Protein AF-A0A9W8JUG1-F1 (afdb_monomer)

Radius of gyration: 25.58 Å; Cα contacts (8 Å, |Δi|>4): 217; chains: 1; bounding box: 73×66×58 Å

pLDDT: mean 72.09, std 17.11, range [37.09, 92.19]

Structure (mmCIF, N/CA/C/O backbone):
data_AF-A0A9W8JUG1-F1
#
_entry.id   AF-A0A9W8JUG1-F1
#
loop_
_atom_site.group_PDB
_atom_site.id
_atom_site.type_symbol
_atom_site.label_atom_id
_atom_site.label_alt_id
_atom_site.label_comp_id
_atom_site.label_asym_id
_atom_site.label_entity_id
_atom_site.label_seq_id
_atom_site.pdbx_PDB_ins_code
_atom_site.Cartn_x
_atom_site.Cartn_y
_atom_site.Cartn_z
_atom_site.occupancy
_atom_site.B_iso_or_equiv
_atom_site.auth_seq_id
_atom_site.auth_comp_id
_atom_site.auth_asym_id
_atom_site.auth_atom_id
_atom_site.pdbx_PDB_model_num
ATOM 1 N N . MET A 1 1 ? 58.588 -46.895 -43.317 1.00 46.72 1 MET A N 1
ATOM 2 C CA . MET A 1 1 ? 58.367 -46.426 -41.933 1.00 46.72 1 MET A CA 1
ATOM 3 C C . MET A 1 1 ? 57.934 -44.974 -42.020 1.00 46.72 1 MET A C 1
ATOM 5 O O . MET A 1 1 ? 58.761 -44.129 -42.325 1.00 46.72 1 MET A O 1
ATOM 9 N N . ALA A 1 2 ? 56.634 -44.716 -41.898 1.00 40.34 2 ALA A N 1
ATOM 10 C CA . ALA A 1 2 ? 56.039 -43.387 -42.017 1.00 40.34 2 ALA A CA 1
ATOM 11 C C . ALA A 1 2 ? 55.328 -43.077 -40.697 1.00 40.34 2 ALA A C 1
ATOM 13 O O . ALA A 1 2 ? 54.542 -43.895 -40.219 1.00 40.34 2 ALA A O 1
ATOM 14 N N . SER A 1 3 ? 55.687 -41.949 -40.085 1.00 43.41 3 SER A N 1
ATOM 15 C CA . SER A 1 3 ? 55.159 -41.506 -38.796 1.00 43.41 3 SER A CA 1
ATOM 16 C C . SER A 1 3 ? 53.856 -40.733 -38.989 1.00 43.41 3 SER A C 1
ATOM 18 O O . SER A 1 3 ? 53.683 -40.016 -39.973 1.00 43.41 3 SER A O 1
ATOM 20 N N . GLN A 1 4 ? 52.945 -40.943 -38.047 1.00 43.91 4 GLN A N 1
ATOM 21 C CA . GLN A 1 4 ? 51.539 -40.559 -38.045 1.00 43.91 4 GLN A CA 1
ATOM 22 C C . GLN A 1 4 ? 51.350 -39.041 -37.882 1.00 43.91 4 GLN A C 1
ATOM 24 O O . GLN A 1 4 ? 51.837 -38.450 -36.922 1.00 43.91 4 GLN A O 1
ATOM 29 N N . THR A 1 5 ? 50.584 -38.418 -38.776 1.00 52.12 5 THR A N 1
ATOM 30 C CA . THR A 1 5 ? 49.893 -37.146 -38.520 1.00 52.12 5 THR A CA 1
ATOM 31 C C . THR A 1 5 ? 48.538 -37.446 -37.870 1.00 52.12 5 THR A C 1
ATOM 33 O O . THR A 1 5 ? 47.790 -38.266 -38.407 1.00 52.12 5 THR A O 1
ATOM 36 N N . PRO A 1 6 ? 48.156 -36.813 -36.747 1.00 49.53 6 PRO A N 1
ATOM 37 C CA . PRO A 1 6 ? 46.780 -36.892 -36.286 1.00 49.53 6 PRO A CA 1
ATOM 38 C C . PRO A 1 6 ? 45.906 -36.000 -37.174 1.00 49.53 6 PRO A C 1
ATOM 40 O O . PRO A 1 6 ? 46.023 -34.775 -37.168 1.00 49.53 6 PRO A O 1
ATOM 43 N N . ALA A 1 7 ? 45.029 -36.633 -37.951 1.00 49.81 7 ALA A N 1
ATOM 44 C CA . ALA A 1 7 ? 43.904 -35.977 -38.596 1.00 49.81 7 ALA A CA 1
ATOM 45 C C . ALA A 1 7 ? 42.883 -35.601 -37.511 1.00 49.81 7 ALA A C 1
ATOM 47 O O . ALA A 1 7 ? 42.132 -36.446 -37.029 1.00 49.81 7 ALA A O 1
ATOM 48 N N . TRP A 1 8 ? 42.881 -34.339 -37.088 1.00 47.84 8 TRP A N 1
ATOM 49 C CA . TRP A 1 8 ? 41.708 -33.765 -36.440 1.00 47.84 8 TRP A CA 1
ATOM 50 C C . TRP A 1 8 ? 40.686 -33.447 -37.525 1.00 47.84 8 TRP A C 1
ATOM 52 O O . TRP A 1 8 ? 40.867 -32.528 -38.317 1.00 47.84 8 TRP A O 1
ATOM 62 N N . ASP A 1 9 ? 39.639 -34.261 -37.566 1.00 50.78 9 ASP A N 1
ATOM 63 C CA . ASP A 1 9 ? 38.394 -34.016 -38.283 1.00 50.78 9 ASP A CA 1
ATOM 64 C C . ASP A 1 9 ? 37.521 -33.073 -37.436 1.00 50.78 9 ASP A C 1
ATOM 66 O O . ASP A 1 9 ? 37.143 -33.451 -36.323 1.00 50.78 9 ASP A O 1
ATOM 70 N N . PRO A 1 10 ? 37.185 -31.853 -37.895 1.00 41.38 10 PRO A N 1
ATOM 71 C CA . PRO A 1 10 ? 36.171 -31.042 -37.257 1.00 41.38 10 PRO A CA 1
ATOM 72 C C . PRO A 1 10 ? 34.874 -31.081 -38.069 1.00 41.38 10 PRO A C 1
ATOM 74 O O . PRO A 1 10 ? 34.285 -30.044 -38.359 1.00 41.38 10 PRO A O 1
ATOM 77 N N . SER A 1 11 ? 34.370 -32.259 -38.422 1.00 46.16 11 SER A N 1
ATOM 78 C CA . SER A 1 11 ? 32.956 -32.385 -38.759 1.00 46.16 11 SER A CA 1
ATOM 79 C C . SER A 1 11 ? 32.144 -32.502 -37.478 1.00 46.16 11 SER A C 1
ATOM 81 O O . SER A 1 11 ? 31.808 -33.589 -37.014 1.00 46.16 11 SER A O 1
ATOM 83 N N . SER A 1 12 ? 31.764 -31.358 -36.915 1.00 42.00 12 SER A N 1
ATOM 84 C CA . SER A 1 12 ? 30.613 -31.310 -36.018 1.00 42.00 12 SER A CA 1
ATOM 85 C C . SER A 1 12 ? 29.600 -30.293 -36.528 1.00 42.00 12 SER A C 1
ATOM 87 O O . SER A 1 12 ? 29.746 -29.087 -36.375 1.00 42.00 12 SER A O 1
ATOM 89 N N . ARG A 1 13 ? 28.575 -30.841 -37.197 1.00 48.66 13 ARG A N 1
ATOM 90 C CA . ARG A 1 13 ? 27.160 -30.531 -36.960 1.00 48.66 13 ARG A CA 1
ATOM 91 C C . ARG A 1 13 ? 26.928 -29.134 -36.392 1.00 48.66 13 ARG A C 1
ATOM 93 O O . ARG A 1 13 ? 27.078 -28.935 -35.196 1.00 48.66 13 ARG A O 1
ATOM 100 N N . THR A 1 14 ? 26.441 -28.221 -37.220 1.00 52.62 14 THR A N 1
ATOM 101 C CA . THR A 1 14 ? 25.707 -27.046 -36.749 1.00 52.62 14 THR A CA 1
ATOM 102 C C . THR A 1 14 ? 24.451 -27.509 -36.001 1.00 52.62 14 THR A C 1
ATOM 104 O O . THR A 1 14 ? 23.619 -28.190 -36.608 1.00 52.62 14 THR A O 1
ATOM 107 N N . PRO A 1 15 ? 24.232 -27.124 -34.734 1.00 44.91 15 PRO A N 1
ATOM 108 C CA . PRO A 1 15 ? 22.895 -26.979 -34.196 1.00 44.91 15 PRO A CA 1
ATOM 109 C C . PRO A 1 15 ? 22.514 -25.497 -34.277 1.00 44.91 15 PRO A C 1
ATOM 111 O O . PRO A 1 15 ? 23.305 -24.606 -33.969 1.00 44.91 15 PRO A O 1
ATOM 114 N N . ALA A 1 16 ? 21.292 -25.263 -34.743 1.00 49.81 16 ALA A N 1
ATOM 115 C CA . ALA A 1 16 ? 20.608 -23.978 -34.805 1.00 49.81 16 ALA A CA 1
ATOM 116 C C . ALA A 1 16 ? 20.709 -23.203 -33.470 1.00 49.81 16 ALA A C 1
ATOM 118 O O . ALA A 1 16 ? 20.929 -23.821 -32.423 1.00 49.81 16 ALA A O 1
ATOM 119 N N . PRO A 1 17 ? 20.562 -21.864 -33.488 1.00 43.25 17 PRO A N 1
ATOM 120 C CA . PRO A 1 17 ? 20.847 -21.034 -32.331 1.00 43.25 17 PRO A CA 1
ATOM 121 C C . PRO A 1 1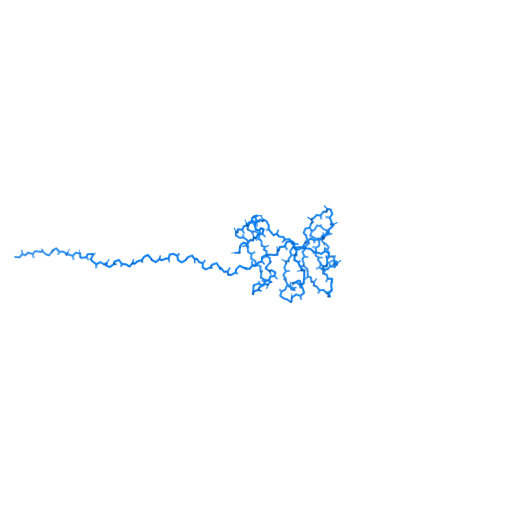7 ? 19.932 -21.469 -31.194 1.00 43.25 17 PRO A C 1
ATOM 123 O O . PRO A 1 17 ? 18.709 -21.422 -31.326 1.00 43.25 17 PRO A O 1
ATOM 126 N N . SER A 1 18 ? 20.516 -21.887 -30.073 1.00 41.53 18 SER A N 1
ATOM 127 C CA . SER A 1 18 ? 19.772 -21.918 -28.825 1.00 41.53 18 SER A CA 1
ATOM 128 C C . SER A 1 18 ? 19.322 -20.488 -28.592 1.00 41.53 18 SER A C 1
ATOM 130 O O . SER A 1 18 ? 20.133 -19.629 -28.242 1.00 41.53 18 SER A O 1
ATOM 132 N N . SER A 1 19 ? 18.042 -20.231 -28.871 1.00 47.00 19 SER A N 1
ATOM 133 C CA . SER A 1 19 ? 17.324 -19.070 -28.389 1.00 47.00 19 SER A CA 1
ATOM 134 C C . SER A 1 19 ? 17.801 -18.845 -26.966 1.00 47.00 19 SER A C 1
ATOM 136 O O . SER A 1 19 ? 17.587 -19.695 -26.098 1.00 47.00 19 SER A O 1
ATOM 138 N N . LEU A 1 20 ? 18.491 -17.727 -26.736 1.00 44.66 20 LEU A N 1
ATOM 139 C CA . LEU A 1 20 ? 18.547 -17.137 -25.414 1.00 44.66 20 LEU A CA 1
ATOM 140 C C . LEU A 1 20 ? 17.086 -16.875 -25.071 1.00 44.66 20 LEU A C 1
ATOM 142 O O . LEU A 1 20 ? 16.513 -15.861 -25.460 1.00 44.66 20 LEU A O 1
ATOM 146 N N . GLY A 1 21 ? 16.461 -17.885 -24.466 1.00 37.09 21 GLY A N 1
ATOM 147 C CA . GLY A 1 21 ? 15.159 -17.790 -23.862 1.00 37.09 21 GLY A CA 1
ATOM 148 C C . GLY A 1 21 ? 15.301 -16.667 -22.867 1.00 37.09 21 GLY A C 1
ATOM 149 O O . GLY A 1 21 ? 15.945 -16.828 -21.830 1.00 37.09 21 GLY A O 1
ATOM 150 N N . LEU A 1 22 ? 14.775 -15.507 -23.253 1.00 44.69 22 LEU A N 1
ATOM 151 C CA . LEU A 1 22 ? 14.498 -14.418 -22.343 1.00 44.69 22 LEU A CA 1
ATOM 152 C C . LEU A 1 22 ? 13.919 -15.065 -21.083 1.00 44.69 22 LEU A C 1
ATOM 154 O O . LEU A 1 22 ? 13.006 -15.891 -21.218 1.00 44.69 22 LEU A O 1
ATOM 158 N N . PRO A 1 23 ? 14.464 -14.785 -19.886 1.00 40.12 23 PRO A N 1
ATOM 159 C CA . PRO A 1 23 ? 13.853 -15.295 -18.678 1.00 40.12 23 PRO A CA 1
ATOM 160 C C . PRO A 1 23 ? 12.390 -14.871 -18.727 1.00 40.12 23 PRO A C 1
ATOM 162 O O . PRO A 1 23 ? 12.096 -13.683 -18.863 1.00 40.12 23 PRO A O 1
ATOM 165 N N . SER A 1 24 ? 11.512 -15.879 -18.725 1.00 40.78 24 SER A N 1
ATOM 166 C CA . SER A 1 24 ? 10.062 -15.741 -18.702 1.00 40.78 24 SER A CA 1
ATOM 167 C C . SER A 1 24 ? 9.722 -14.596 -17.763 1.00 40.78 24 SER A C 1
ATOM 169 O O . SER A 1 24 ? 9.991 -14.686 -16.561 1.00 40.78 24 SER A O 1
ATOM 171 N N . MET A 1 25 ? 9.243 -13.486 -18.332 1.00 45.03 25 MET A N 1
ATOM 172 C CA . MET A 1 25 ? 8.750 -12.370 -17.547 1.00 45.03 25 MET A CA 1
ATOM 173 C C . MET A 1 25 ? 7.645 -12.947 -16.681 1.00 45.03 25 MET A C 1
ATOM 175 O O . MET A 1 25 ? 6.590 -13.343 -17.177 1.00 45.03 25 MET A O 1
ATOM 179 N N . VAL A 1 26 ? 7.946 -13.090 -15.394 1.00 38.59 26 VAL A N 1
ATOM 180 C CA . VAL A 1 26 ? 6.995 -13.548 -14.396 1.00 38.59 26 VAL A CA 1
ATOM 181 C C . VAL A 1 26 ? 5.758 -12.679 -14.570 1.00 38.59 26 VAL A C 1
ATOM 183 O O . VAL A 1 26 ? 5.854 -11.457 -14.473 1.00 38.59 26 VAL A O 1
ATOM 186 N N . SER A 1 27 ? 4.647 -13.339 -14.916 1.00 41.41 27 SER A N 1
ATOM 187 C CA . SER A 1 27 ? 3.322 -12.768 -15.156 1.00 41.41 27 SER A CA 1
ATOM 188 C C . SER A 1 27 ? 3.125 -11.501 -14.334 1.00 41.41 27 SER A C 1
ATOM 190 O O . SER A 1 27 ? 3.159 -11.573 -13.105 1.00 41.41 27 SER A O 1
ATOM 192 N N . ALA A 1 28 ? 2.965 -10.371 -15.028 1.00 43.41 28 ALA A N 1
ATOM 193 C CA . ALA A 1 28 ? 2.981 -9.027 -14.465 1.00 43.41 28 ALA A CA 1
ATOM 194 C C . ALA A 1 28 ? 2.123 -8.941 -13.196 1.00 43.41 28 ALA A C 1
ATOM 196 O O . ALA A 1 28 ? 0.893 -8.888 -13.245 1.00 43.41 28 ALA A O 1
ATOM 197 N N . ALA A 1 29 ? 2.777 -8.955 -12.039 1.00 48.94 29 ALA A N 1
ATOM 198 C CA . ALA A 1 29 ? 2.146 -8.550 -10.802 1.00 48.94 29 ALA A CA 1
ATOM 199 C C . ALA A 1 29 ? 1.906 -7.047 -10.912 1.00 48.94 29 ALA A C 1
ATOM 201 O O . ALA A 1 29 ? 2.855 -6.276 -11.047 1.00 48.94 29 ALA A O 1
ATOM 202 N N . SER A 1 30 ? 0.638 -6.634 -10.926 1.00 53.09 30 SER A N 1
ATOM 203 C CA . SER A 1 30 ? 0.328 -5.219 -11.065 1.00 53.09 30 SER A CA 1
ATOM 204 C C . SER A 1 30 ? 0.557 -4.529 -9.728 1.00 53.09 30 SER A C 1
ATOM 206 O O . SER A 1 30 ? 0.025 -4.911 -8.682 1.00 53.09 30 SER A O 1
ATOM 208 N N . ILE A 1 31 ? 1.362 -3.484 -9.778 1.00 60.12 31 ILE A N 1
ATOM 209 C CA . ILE A 1 31 ? 1.449 -2.485 -8.724 1.00 60.12 31 ILE A CA 1
ATOM 210 C C . ILE A 1 31 ? 0.192 -1.604 -8.835 1.00 60.12 31 ILE A C 1
ATOM 212 O O . ILE A 1 31 ? -0.373 -1.474 -9.925 1.00 60.12 31 ILE A O 1
ATOM 216 N N . PRO A 1 32 ? -0.336 -1.080 -7.719 1.00 56.59 32 PRO A N 1
ATOM 217 C CA . PRO A 1 32 ? -1.565 -0.300 -7.740 1.00 56.59 32 PRO A CA 1
ATOM 218 C C . PRO A 1 32 ? -1.467 0.906 -8.686 1.00 56.59 32 PRO A C 1
ATOM 220 O O . PRO A 1 32 ? -0.474 1.621 -8.676 1.00 56.59 32 PRO A O 1
ATOM 223 N N . THR A 1 33 ? -2.524 1.133 -9.467 1.00 54.94 33 THR A N 1
ATOM 224 C CA . THR A 1 33 ? -2.759 2.355 -10.251 1.00 54.94 33 THR A CA 1
ATOM 225 C C . THR A 1 33 ? -3.590 3.346 -9.421 1.00 54.94 33 THR A C 1
ATOM 227 O O . THR A 1 33 ? -4.385 2.905 -8.591 1.00 54.94 33 THR A O 1
ATOM 230 N N . GLU A 1 34 ? -3.429 4.657 -9.648 1.00 54.12 34 GLU A N 1
ATOM 231 C CA . GLU A 1 34 ? -3.982 5.758 -8.819 1.00 54.12 34 GLU A CA 1
ATOM 232 C C . GLU A 1 34 ? -5.487 5.657 -8.497 1.00 54.12 34 GLU A C 1
ATOM 234 O O . GLU A 1 34 ? -5.909 6.093 -7.431 1.00 54.12 34 GLU A O 1
ATOM 239 N N . ASP A 1 35 ? -6.281 5.036 -9.374 1.00 49.91 35 ASP A N 1
ATOM 240 C CA . ASP A 1 35 ? -7.750 5.041 -9.313 1.00 49.91 35 ASP A CA 1
ATOM 241 C C . ASP A 1 35 ? -8.367 3.691 -8.895 1.00 49.91 35 ASP A C 1
ATOM 243 O O . ASP A 1 35 ? -9.455 3.307 -9.329 1.00 49.91 35 ASP A O 1
ATOM 247 N N . ARG A 1 36 ? -7.643 2.890 -8.103 1.00 62.91 36 ARG A N 1
ATOM 248 C CA . ARG A 1 36 ? -8.142 1.573 -7.679 1.00 62.91 36 ARG A CA 1
ATOM 249 C C . ARG A 1 36 ? -8.834 1.600 -6.328 1.00 62.91 36 ARG A C 1
ATOM 251 O O . ARG A 1 36 ? -8.318 2.126 -5.345 1.00 62.91 36 ARG A O 1
ATOM 258 N N . ASP A 1 37 ? -9.980 0.924 -6.307 1.00 73.31 37 ASP A N 1
ATOM 259 C CA . ASP A 1 37 ? -10.675 0.477 -5.108 1.00 73.31 37 ASP A CA 1
ATOM 260 C C . ASP A 1 37 ? -9.679 -0.127 -4.100 1.00 73.31 37 ASP A C 1
ATOM 262 O O . ASP A 1 37 ? -8.876 -1.005 -4.425 1.00 73.31 37 ASP A O 1
ATOM 266 N N . MET A 1 38 ? -9.731 0.375 -2.868 1.00 82.31 38 MET A N 1
ATOM 267 C CA . MET A 1 38 ? -8.8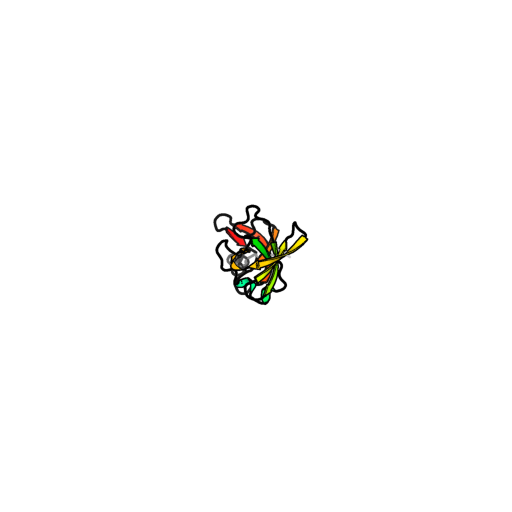57 -0.007 -1.759 1.00 82.31 38 MET A CA 1
ATOM 268 C C . MET A 1 38 ? -9.348 -1.271 -1.031 1.00 82.31 38 MET A C 1
ATOM 270 O O . MET A 1 38 ? -8.821 -1.629 0.023 1.00 82.31 38 MET A O 1
ATOM 274 N N . SER A 1 39 ? -10.326 -1.984 -1.601 1.00 81.94 39 SER A N 1
ATOM 275 C CA . SER A 1 39 ? -10.837 -3.269 -1.108 1.00 81.94 39 SER A CA 1
ATOM 276 C C . SER A 1 39 ? -9.758 -4.337 -0.921 1.00 81.94 39 SER A C 1
ATOM 278 O O . SER A 1 39 ? -9.899 -5.183 -0.038 1.00 81.94 39 SER A O 1
ATOM 280 N N . TRP A 1 40 ? -8.642 -4.267 -1.655 1.00 83.19 40 TRP A N 1
ATOM 281 C CA . TRP A 1 40 ? -7.497 -5.166 -1.468 1.00 83.19 40 TRP A CA 1
ATOM 282 C C . TRP A 1 40 ? -6.884 -5.083 -0.061 1.00 83.19 40 TRP A C 1
ATOM 284 O O . TRP A 1 40 ? -6.343 -6.076 0.414 1.00 83.19 40 TRP A O 1
ATOM 294 N N . LEU A 1 41 ? -7.023 -3.960 0.656 1.00 86.12 41 LEU A N 1
ATOM 295 C CA . LEU A 1 41 ? -6.573 -3.854 2.050 1.00 86.12 41 LEU A CA 1
ATOM 296 C C . LEU A 1 41 ? -7.342 -4.787 2.999 1.00 86.12 41 LEU A C 1
ATOM 298 O O . LEU A 1 41 ? -6.825 -5.141 4.057 1.00 86.12 41 LEU A O 1
ATOM 302 N N . LYS A 1 42 ? -8.566 -5.193 2.633 1.00 85.94 42 LYS A N 1
ATOM 303 C CA . LYS A 1 42 ? -9.387 -6.133 3.414 1.00 85.94 42 LYS A CA 1
ATOM 304 C C . LYS A 1 42 ? -8.915 -7.582 3.271 1.00 85.94 42 LYS A C 1
ATOM 306 O O . LYS A 1 42 ? -9.361 -8.441 4.029 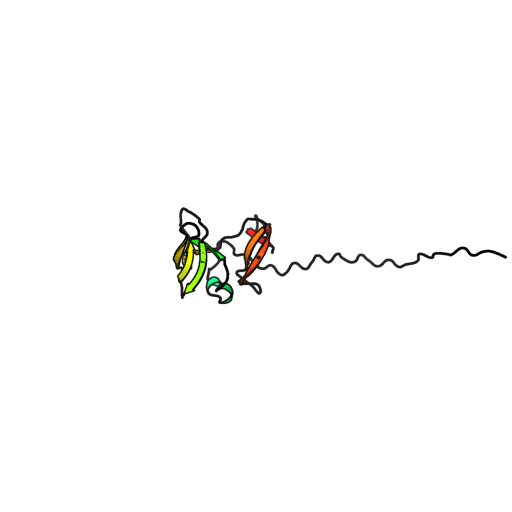1.00 85.94 42 LYS A O 1
ATOM 311 N N . ASP A 1 43 ? -8.038 -7.874 2.312 1.00 85.25 43 ASP A N 1
ATOM 312 C CA . ASP A 1 43 ? -7.536 -9.225 2.104 1.00 85.25 43 ASP A CA 1
ATOM 313 C C . ASP A 1 43 ? -6.540 -9.608 3.227 1.00 85.25 43 ASP A C 1
ATOM 315 O O . ASP A 1 43 ? -5.577 -8.876 3.489 1.00 85.25 43 ASP A O 1
ATOM 319 N N . PRO A 1 44 ? -6.728 -10.764 3.900 1.00 82.88 44 PRO A N 1
ATOM 320 C CA . PRO A 1 44 ? -5.868 -11.210 4.998 1.00 82.88 44 PRO A CA 1
ATOM 321 C C . PRO A 1 44 ? -4.376 -11.281 4.652 1.00 82.88 44 PRO A C 1
ATOM 323 O O . PRO A 1 44 ? -3.533 -11.168 5.545 1.00 82.88 44 PRO A O 1
ATOM 326 N N . ARG A 1 45 ? -4.025 -11.442 3.369 1.00 82.25 45 ARG A N 1
ATOM 327 C CA . ARG A 1 45 ? -2.634 -11.450 2.891 1.00 82.25 45 ARG A CA 1
ATOM 328 C C . ARG A 1 45 ? -1.908 -10.136 3.174 1.00 82.25 45 ARG A C 1
ATOM 330 O O . ARG A 1 45 ? -0.686 -10.148 3.281 1.00 82.25 45 ARG A O 1
ATOM 337 N N . PHE A 1 46 ? -2.636 -9.034 3.348 1.00 81.62 46 PHE A N 1
ATOM 338 C CA . PHE A 1 46 ? -2.070 -7.715 3.627 1.00 81.62 46 PHE A CA 1
ATOM 339 C C . PHE A 1 46 ? -1.959 -7.399 5.116 1.00 81.62 46 PHE A C 1
ATOM 341 O O . PHE A 1 46 ? -1.266 -6.452 5.467 1.00 81.62 46 PHE A O 1
ATOM 348 N N . ALA A 1 47 ? -2.529 -8.218 6.008 1.00 73.88 47 ALA A N 1
ATOM 349 C CA . ALA A 1 47 ? -2.571 -7.957 7.452 1.00 73.88 47 ALA A CA 1
ATOM 350 C C . ALA A 1 47 ? -1.192 -7.789 8.125 1.00 73.88 47 ALA A C 1
ATOM 352 O O . ALA A 1 47 ? -1.109 -7.333 9.261 1.00 73.88 47 ALA A O 1
ATOM 353 N N . ARG A 1 48 ? -0.104 -8.192 7.456 1.00 70.62 48 ARG A N 1
ATOM 354 C CA . ARG A 1 48 ? 1.281 -8.071 7.949 1.00 70.62 48 ARG A CA 1
ATOM 355 C C . ARG A 1 48 ? 2.192 -7.288 7.008 1.00 70.62 48 ARG A C 1
ATOM 357 O O . ARG A 1 48 ? 3.411 -7.315 7.175 1.00 70.62 48 ARG A O 1
ATOM 364 N N . VAL A 1 49 ? 1.626 -6.655 5.988 1.00 77.12 49 VAL A N 1
ATOM 365 C CA . VAL A 1 49 ? 2.398 -6.073 4.896 1.00 77.12 49 VAL A CA 1
ATOM 366 C C . VAL A 1 49 ? 2.490 -4.570 5.070 1.00 77.12 49 VAL A C 1
ATOM 368 O O . VAL A 1 49 ? 1.515 -3.907 5.397 1.00 77.12 49 VAL A O 1
ATOM 371 N N . ARG A 1 50 ? 3.676 -4.017 4.828 1.00 71.00 50 ARG A N 1
ATOM 372 C CA . ARG A 1 50 ? 3.893 -2.573 4.846 1.00 71.00 50 ARG A CA 1
ATOM 373 C C . ARG A 1 50 ? 3.534 -2.009 3.479 1.00 71.00 50 ARG A C 1
ATOM 375 O O . ARG A 1 50 ? 4.309 -2.124 2.531 1.00 71.00 50 ARG A O 1
ATOM 382 N N . ALA A 1 51 ? 2.343 -1.434 3.374 1.00 79.69 51 ALA A N 1
ATOM 383 C CA . ALA A 1 51 ? 1.914 -0.697 2.193 1.00 79.69 51 ALA A CA 1
ATOM 384 C C . ALA A 1 51 ? 1.978 0.811 2.453 1.00 79.69 51 ALA A C 1
ATOM 386 O O . ALA A 1 51 ? 1.607 1.269 3.534 1.00 79.69 51 ALA A O 1
ATOM 387 N N . LYS A 1 52 ? 2.440 1.573 1.458 1.00 84.81 52 LYS A N 1
ATOM 388 C CA . LYS A 1 52 ? 2.441 3.039 1.491 1.00 84.81 52 LYS A CA 1
ATOM 389 C C . LYS A 1 52 ? 1.133 3.570 0.914 1.00 84.81 52 LYS A C 1
ATOM 391 O O . LYS A 1 52 ? 0.757 3.207 -0.200 1.00 84.81 52 LYS A O 1
ATOM 396 N N . LEU A 1 53 ? 0.462 4.423 1.675 1.00 87.19 53 LEU A N 1
ATOM 397 C CA . LEU A 1 53 ? -0.847 4.995 1.371 1.00 87.19 53 LEU A CA 1
ATOM 398 C C . LEU A 1 53 ? -0.787 6.526 1.435 1.00 87.19 53 LEU A C 1
ATOM 400 O O . LEU A 1 53 ? 0.109 7.091 2.057 1.00 87.19 53 LEU A O 1
ATOM 404 N N . LEU A 1 54 ? -1.754 7.199 0.826 1.00 86.75 54 LEU A N 1
ATOM 405 C CA . LEU A 1 54 ? -1.947 8.647 0.911 1.00 86.75 54 LEU A CA 1
ATOM 406 C C . LEU A 1 54 ? -3.389 8.948 1.315 1.00 86.75 54 LEU A C 1
ATOM 408 O O . LEU A 1 54 ? -4.308 8.260 0.878 1.00 86.75 54 LEU A O 1
ATOM 412 N N . GLU A 1 55 ? -3.580 9.985 2.128 1.00 87.62 55 GLU A N 1
ATOM 413 C CA . GLU A 1 55 ? -4.901 10.518 2.479 1.00 87.62 55 GLU A CA 1
ATOM 414 C C . GLU A 1 55 ? -5.370 11.472 1.366 1.00 87.62 55 GLU A C 1
ATOM 416 O O . GLU A 1 55 ? -4.710 12.473 1.068 1.00 87.62 55 GLU A O 1
ATOM 421 N N . LYS A 1 56 ? -6.502 11.153 0.730 1.00 84.06 56 LYS A N 1
ATOM 422 C CA . LYS A 1 56 ? -7.132 11.972 -0.313 1.00 84.06 56 LYS A CA 1
ATOM 423 C C . LYS A 1 56 ? -7.407 13.378 0.219 1.00 84.06 56 LYS A C 1
ATOM 425 O O . LYS A 1 56 ? -7.699 13.564 1.396 1.00 84.06 56 LYS A O 1
ATOM 430 N N . ASN A 1 57 ? -7.347 14.372 -0.667 1.00 73.06 57 ASN A N 1
ATOM 431 C CA . ASN A 1 57 ? -7.666 15.776 -0.369 1.00 73.06 57 ASN A CA 1
ATOM 432 C C . ASN A 1 57 ? -6.793 16.439 0.714 1.00 73.06 57 ASN A C 1
ATOM 434 O O . ASN A 1 57 ? -7.139 17.507 1.218 1.00 73.06 57 ASN A O 1
ATOM 438 N N . THR A 1 58 ? -5.640 15.858 1.050 1.00 72.12 58 THR A N 1
ATOM 439 C CA . THR A 1 58 ? -4.684 16.487 1.966 1.00 72.12 58 THR A CA 1
ATOM 440 C C . THR A 1 58 ? -3.693 17.330 1.169 1.00 72.12 5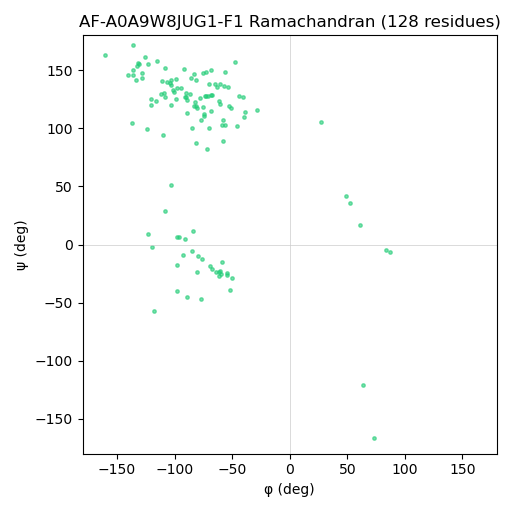8 THR A C 1
ATOM 442 O O . THR A 1 58 ? -3.047 16.841 0.248 1.00 72.12 58 THR A O 1
ATOM 445 N N . VAL A 1 59 ? -3.529 18.605 1.538 1.00 63.31 59 VAL A N 1
ATOM 446 C CA . VAL A 1 59 ? -2.588 19.542 0.878 1.00 63.31 59 VAL A CA 1
ATOM 447 C C . VAL A 1 59 ? -1.132 19.057 0.984 1.00 63.31 59 VAL A C 1
ATOM 449 O O . VAL A 1 59 ? -0.286 19.388 0.160 1.00 63.31 59 VAL A O 1
ATOM 452 N N . ASN A 1 60 ? -0.843 18.223 1.984 1.00 64.56 60 ASN A N 1
ATOM 453 C CA . ASN A 1 60 ? 0.455 17.610 2.229 1.00 64.56 60 ASN A CA 1
ATOM 454 C C . ASN A 1 60 ? 0.374 16.105 1.929 1.00 64.56 60 ASN A C 1
ATOM 456 O O . ASN A 1 60 ? -0.021 15.318 2.788 1.00 64.56 60 ASN A O 1
ATOM 460 N N . TRP A 1 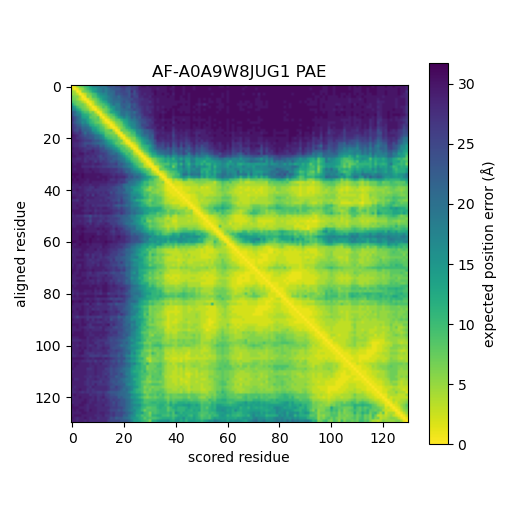61 ? 0.743 15.715 0.709 1.00 66.62 61 TRP A N 1
ATOM 461 C CA . TRP A 1 61 ? 0.745 14.330 0.232 1.00 66.62 61 TRP A CA 1
ATOM 462 C C . TRP A 1 61 ? 1.884 13.563 0.906 1.00 66.62 61 TRP A C 1
ATOM 464 O O . TRP A 1 61 ? 2.990 13.460 0.381 1.00 66.62 61 TRP A O 1
ATOM 474 N N . LYS A 1 62 ? 1.643 13.097 2.132 1.00 76.81 62 LYS A N 1
ATOM 475 C CA . LYS A 1 62 ? 2.651 12.424 2.953 1.00 76.81 62 LYS A CA 1
ATOM 476 C C . LYS A 1 62 ? 2.325 10.942 3.077 1.00 76.81 62 LYS A C 1
ATOM 478 O O . LYS A 1 62 ? 1.185 10.610 3.400 1.00 76.81 62 LYS A O 1
ATOM 483 N N . PRO A 1 63 ? 3.305 10.055 2.832 1.00 80.88 63 PRO A N 1
ATOM 484 C CA . PRO A 1 63 ? 3.063 8.626 2.846 1.00 80.88 63 PRO A CA 1
ATOM 485 C C . PRO A 1 63 ? 2.741 8.147 4.263 1.00 80.88 63 PRO A C 1
ATOM 487 O O . PRO A 1 63 ? 3.476 8.396 5.221 1.00 80.88 63 PRO A O 1
ATOM 490 N N . LEU A 1 64 ? 1.637 7.425 4.355 1.00 88.19 64 LEU A N 1
ATOM 491 C CA . LEU A 1 64 ? 1.149 6.712 5.520 1.00 88.19 64 LEU A CA 1
ATOM 492 C C . LEU A 1 64 ? 1.533 5.238 5.377 1.00 88.19 64 LEU A C 1
ATOM 494 O O . LEU A 1 64 ? 1.495 4.690 4.276 1.00 88.19 64 LEU A O 1
ATOM 498 N N . GLU A 1 65 ? 1.895 4.578 6.470 1.00 88.31 65 GLU A N 1
ATOM 499 C CA . GLU A 1 65 ? 2.190 3.142 6.464 1.00 88.31 65 GLU A CA 1
ATOM 500 C C . GLU A 1 65 ? 0.962 2.366 6.952 1.00 88.31 65 GLU A C 1
ATOM 502 O O . GLU A 1 65 ? 0.425 2.643 8.023 1.00 88.31 65 GLU A O 1
ATOM 507 N N . PHE A 1 66 ? 0.492 1.405 6.163 1.00 89.38 66 PHE A N 1
ATOM 508 C CA . PHE A 1 66 ? -0.601 0.518 6.552 1.00 89.38 66 PHE A CA 1
ATOM 509 C C . PHE A 1 66 ? -0.249 -0.301 7.806 1.00 89.38 66 PHE A C 1
ATOM 511 O O . PHE A 1 66 ? 0.856 -0.834 7.906 1.00 89.38 66 PHE A O 1
ATOM 518 N N . VAL A 1 67 ? -1.206 -0.439 8.732 1.00 88.75 67 VAL A N 1
ATOM 519 C CA . VAL A 1 67 ? -1.079 -1.283 9.933 1.00 88.75 67 VAL A CA 1
ATOM 520 C C . VAL A 1 67 ? -2.127 -2.394 9.937 1.00 88.75 67 VAL A C 1
ATOM 522 O O . VAL A 1 67 ? -1.774 -3.568 10.017 1.00 88.75 67 VAL A O 1
ATOM 525 N N . SER A 1 68 ? -3.414 -2.046 9.873 1.00 89.88 68 SER A N 1
ATOM 526 C CA . SER A 1 68 ? -4.506 -3.028 9.889 1.00 89.88 68 SER A CA 1
ATOM 527 C C . SER A 1 68 ? -5.814 -2.464 9.332 1.00 89.88 68 SER A C 1
ATOM 529 O O . SER A 1 68 ? -5.994 -1.250 9.251 1.00 89.88 68 SER A O 1
ATOM 531 N N . VAL A 1 69 ? -6.747 -3.352 8.974 1.00 90.31 69 VAL A N 1
ATOM 532 C CA . VAL A 1 69 ? -8.132 -3.004 8.618 1.00 90.31 69 VAL A CA 1
ATOM 533 C C . VAL A 1 69 ? -9.096 -3.513 9.681 1.00 90.31 69 VAL A C 1
ATOM 535 O O . VAL A 1 69 ? -8.950 -4.631 10.171 1.00 90.31 69 VAL A O 1
ATOM 538 N N . SER A 1 70 ? -10.108 -2.706 9.995 1.00 88.38 70 SER A N 1
ATOM 539 C CA . SER A 1 70 ? -11.267 -3.085 10.799 1.00 88.38 70 SER A CA 1
ATOM 540 C C . SER A 1 70 ? -12.533 -2.511 10.159 1.00 88.38 70 SER A C 1
ATOM 542 O O . SER A 1 70 ? -12.795 -1.313 10.251 1.00 88.38 70 SER A O 1
ATOM 544 N N . GLY A 1 71 ? -13.320 -3.362 9.496 1.00 88.06 71 GLY A N 1
ATOM 545 C CA . GLY A 1 71 ? -14.491 -2.923 8.732 1.00 88.06 71 GLY A CA 1
ATOM 546 C C . GLY A 1 71 ? -14.095 -2.018 7.562 1.00 88.06 71 GLY A C 1
ATOM 547 O O . GLY A 1 71 ? -13.321 -2.431 6.698 1.00 88.06 71 GLY A O 1
ATOM 548 N N . ASP A 1 72 ? -14.616 -0.791 7.550 1.00 90.19 72 ASP A N 1
ATOM 549 C CA . ASP A 1 72 ? -14.302 0.235 6.543 1.00 90.19 72 ASP A CA 1
ATOM 550 C C . ASP A 1 72 ? -13.215 1.221 6.987 1.00 90.19 72 ASP A C 1
ATOM 552 O O . ASP A 1 72 ? -12.899 2.177 6.277 1.00 90.19 72 ASP A O 1
ATOM 556 N N . GLN A 1 73 ? -12.603 0.962 8.142 1.00 91.69 73 GLN A N 1
ATOM 557 C CA . GLN A 1 73 ? -11.540 1.781 8.698 1.00 91.69 73 GLN A CA 1
ATOM 558 C C . GLN A 1 73 ? -10.186 1.094 8.566 1.00 91.69 73 GLN A C 1
ATOM 560 O O . GLN A 1 73 ? -10.037 -0.108 8.800 1.00 91.69 73 GLN A O 1
ATOM 565 N N . VAL A 1 74 ? -9.172 1.887 8.237 1.00 91.19 74 VAL A N 1
ATOM 566 C CA . VAL A 1 74 ? -7.773 1.474 8.200 1.00 91.19 74 VAL A CA 1
ATOM 567 C C . VAL A 1 74 ? -7.032 2.190 9.307 1.00 91.19 74 VAL A C 1
ATOM 569 O O . VAL A 1 74 ? -7.067 3.415 9.429 1.00 91.19 74 VAL A O 1
ATOM 572 N N . ARG A 1 75 ? -6.304 1.411 10.095 1.00 92.06 75 ARG A N 1
ATOM 573 C CA . ARG A 1 75 ? -5.269 1.928 10.969 1.00 92.06 75 ARG A CA 1
ATOM 574 C C . ARG A 1 75 ? -4.002 2.114 10.147 1.00 92.06 75 ARG A C 1
ATOM 576 O O . ARG A 1 75 ? -3.497 1.170 9.538 1.00 92.06 75 ARG A O 1
ATOM 583 N N . VAL A 1 76 ? -3.497 3.336 10.144 1.00 91.31 76 VAL A N 1
ATOM 584 C CA . VAL A 1 76 ? -2.259 3.726 9.475 1.00 91.31 76 VAL A CA 1
ATOM 585 C C . VAL A 1 76 ? -1.302 4.346 10.479 1.00 91.31 76 VAL A C 1
ATOM 587 O O . VAL A 1 76 ? -1.725 4.910 11.486 1.00 91.31 76 VAL A O 1
ATOM 590 N N . LYS A 1 77 ? -0.010 4.296 10.185 1.00 90.31 77 LYS A N 1
ATOM 591 C CA . LYS A 1 77 ? 1.024 5.038 10.892 1.00 90.31 77 LYS A CA 1
ATOM 592 C C . LYS A 1 77 ? 1.440 6.240 10.055 1.00 90.31 77 LYS A C 1
ATOM 594 O O . LYS A 1 77 ? 1.938 6.091 8.940 1.00 90.31 77 LYS A O 1
ATOM 599 N N . ASP A 1 78 ? 1.259 7.429 10.612 1.00 87.56 78 ASP A N 1
ATOM 600 C CA . ASP A 1 78 ? 1.841 8.654 10.083 1.00 87.56 78 ASP A CA 1
ATOM 601 C C . ASP A 1 78 ? 3.338 8.648 10.407 1.00 87.56 78 ASP A C 1
ATOM 603 O O . ASP A 1 78 ? 3.746 8.727 11.570 1.00 87.56 78 ASP A O 1
ATOM 607 N N . LEU A 1 79 ? 4.166 8.504 9.372 1.00 80.00 79 LEU A N 1
ATOM 608 C CA . LEU A 1 79 ? 5.616 8.404 9.521 1.00 80.00 79 LEU A CA 1
ATOM 609 C C . LEU A 1 79 ? 6.265 9.718 9.974 1.00 80.00 79 LEU A C 1
ATOM 611 O O . LEU A 1 79 ? 7.383 9.683 10.480 1.00 80.00 79 LEU A O 1
ATOM 615 N N . GLN A 1 80 ? 5.591 10.860 9.831 1.00 81.38 80 GLN A N 1
ATOM 616 C CA . GLN A 1 80 ? 6.122 12.149 10.272 1.00 81.38 80 GLN A CA 1
ATOM 617 C C . GLN A 1 80 ? 5.755 12.465 11.710 1.00 81.38 80 GLN A C 1
ATOM 619 O O . GLN A 1 80 ? 6.597 12.908 12.487 1.00 81.38 80 GLN A O 1
ATOM 624 N N . LEU A 1 81 ? 4.493 12.235 12.063 1.00 83.00 81 LEU A N 1
ATOM 625 C CA . LEU A 1 81 ? 4.019 12.447 13.426 1.00 83.00 81 LEU A CA 1
ATOM 626 C C . LEU A 1 81 ? 4.399 11.286 14.350 1.00 83.00 81 LEU A C 1
ATOM 628 O O . LEU A 1 81 ? 4.221 11.397 15.561 1.00 83.00 81 LEU A O 1
ATOM 632 N N . LEU A 1 82 ? 4.904 10.181 13.782 1.00 84.62 82 LEU A N 1
ATOM 633 C CA . LEU A 1 82 ? 5.223 8.929 14.471 1.00 84.62 82 LEU A CA 1
ATOM 634 C C . LEU A 1 82 ? 4.039 8.415 15.302 1.00 84.62 82 LEU A C 1
ATOM 636 O O . LEU A 1 82 ? 4.213 7.857 16.386 1.00 84.62 82 LEU A O 1
ATOM 640 N N . ARG A 1 83 ? 2.821 8.613 14.791 1.00 89.38 83 ARG A N 1
ATOM 641 C CA . ARG A 1 83 ? 1.563 8.285 15.468 1.00 89.38 83 ARG A CA 1
ATOM 642 C C . ARG A 1 83 ? 0.674 7.440 14.579 1.00 89.38 83 ARG A C 1
ATOM 644 O O . ARG A 1 83 ? 0.662 7.601 13.362 1.00 89.38 83 ARG A O 1
ATOM 651 N N . GLU A 1 84 ? -0.098 6.563 15.205 1.00 92.19 84 GLU A N 1
ATOM 652 C CA . GLU A 1 84 ? -1.162 5.847 14.515 1.00 92.19 84 GLU A CA 1
ATOM 653 C C . GLU A 1 84 ? -2.412 6.722 14.409 1.00 92.19 84 GLU A C 1
ATOM 655 O O . GLU A 1 84 ? -2.761 7.457 15.336 1.00 92.19 84 GLU A O 1
ATOM 660 N N . ARG A 1 85 ? -3.088 6.635 13.268 1.00 91.69 85 ARG A N 1
ATOM 661 C CA . ARG A 1 85 ? -4.382 7.260 13.001 1.00 91.69 85 ARG A CA 1
ATOM 662 C C . ARG A 1 85 ? -5.314 6.220 12.399 1.00 91.69 85 ARG A C 1
ATOM 664 O O . ARG A 1 85 ? -4.871 5.239 11.804 1.00 91.69 85 ARG A O 1
ATOM 671 N N . VAL A 1 86 ? -6.608 6.448 12.563 1.00 92.12 86 VAL A N 1
ATOM 672 C CA . VAL A 1 86 ? -7.652 5.659 11.913 1.00 92.12 86 VAL A CA 1
ATOM 673 C C . VAL A 1 86 ? -8.279 6.536 10.839 1.00 92.12 86 VAL A C 1
ATOM 675 O O . VAL A 1 86 ? -8.644 7.676 11.123 1.00 92.12 86 VAL A O 1
ATOM 678 N N . ILE A 1 87 ? -8.331 6.030 9.611 1.00 91.06 87 ILE A N 1
ATOM 679 C CA . ILE A 1 87 ? -8.826 6.740 8.429 1.00 91.06 87 ILE A CA 1
ATOM 680 C C . ILE A 1 87 ? -9.762 5.798 7.675 1.00 91.06 87 ILE A C 1
ATOM 682 O O . ILE A 1 87 ? -9.493 4.599 7.585 1.00 91.06 87 ILE A O 1
ATOM 686 N N . ASP A 1 88 ? -10.854 6.322 7.125 1.00 91.00 88 ASP A N 1
ATOM 687 C CA . ASP A 1 88 ? -11.737 5.525 6.276 1.00 91.00 88 ASP A CA 1
ATOM 688 C C . ASP A 1 88 ? -11.020 5.091 4.994 1.00 91.00 88 ASP A C 1
ATOM 690 O O . ASP A 1 88 ? -10.339 5.886 4.343 1.00 91.00 88 ASP A O 1
ATOM 694 N N . ILE A 1 89 ? -11.231 3.836 4.588 1.00 89.31 89 ILE A N 1
ATOM 695 C CA . ILE A 1 89 ? -10.666 3.256 3.358 1.00 89.31 89 ILE A CA 1
ATOM 696 C C . ILE A 1 89 ? -10.955 4.145 2.141 1.00 89.31 89 ILE A C 1
ATOM 698 O O . ILE A 1 89 ? -10.091 4.328 1.285 1.00 89.31 89 ILE A O 1
ATOM 702 N N . ALA A 1 90 ? -12.155 4.730 2.080 1.00 87.50 90 ALA A N 1
ATOM 703 C CA . ALA A 1 90 ? -12.591 5.593 0.984 1.00 87.50 90 ALA A CA 1
ATOM 704 C C . ALA A 1 90 ? -11.724 6.855 0.818 1.00 87.50 90 ALA A C 1
ATOM 706 O O . ALA A 1 90 ? -11.590 7.365 -0.299 1.00 87.50 90 ALA A O 1
ATOM 707 N N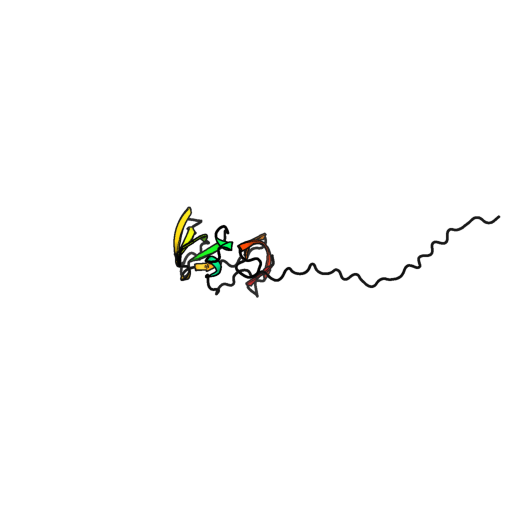 . ASN A 1 91 ? -11.104 7.3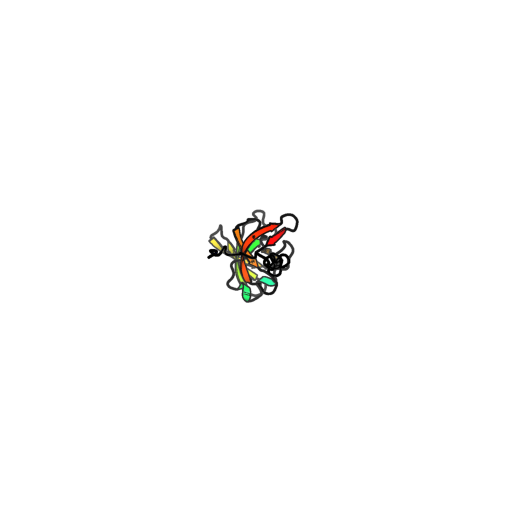17 1.907 1.00 88.94 91 ASN A N 1
ATOM 708 C CA . ASN A 1 91 ? -10.238 8.493 1.951 1.00 88.94 91 ASN A CA 1
ATOM 709 C C . ASN A 1 91 ? -8.769 8.151 1.692 1.00 88.94 91 ASN A C 1
ATOM 711 O O . ASN A 1 91 ? -7.920 9.029 1.794 1.00 88.94 91 ASN A O 1
ATOM 715 N N . LEU A 1 92 ? -8.449 6.900 1.363 1.00 88.06 92 LEU A N 1
ATOM 716 C CA . LEU A 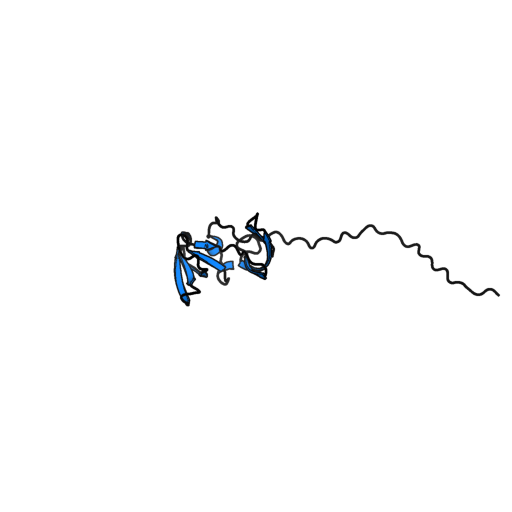1 92 ? -7.087 6.471 1.077 1.00 88.06 92 LEU A CA 1
ATOM 717 C C . LEU A 1 92 ? -6.901 6.186 -0.408 1.00 88.06 92 LEU A C 1
ATOM 719 O O . LEU A 1 92 ? -7.829 5.798 -1.118 1.00 88.06 92 LEU A O 1
ATOM 723 N N . GLN A 1 93 ? -5.670 6.361 -0.862 1.00 87.00 93 GLN A N 1
ATOM 724 C CA . GLN A 1 93 ? -5.211 5.930 -2.174 1.00 87.00 93 GLN A CA 1
ATOM 725 C C . GLN A 1 93 ? -3.835 5.267 -2.033 1.00 87.00 93 GLN A C 1
ATOM 727 O O . GLN A 1 93 ? -3.079 5.597 -1.108 1.00 87.00 93 GLN A O 1
ATOM 732 N N . PRO A 1 94 ? -3.498 4.312 -2.904 1.00 84.44 94 PRO A N 1
ATOM 733 C CA . PRO A 1 94 ? -2.192 3.680 -2.874 1.00 84.44 94 PRO A CA 1
ATOM 734 C C . PRO A 1 94 ? -1.118 4.644 -3.390 1.00 84.44 94 PRO A C 1
ATOM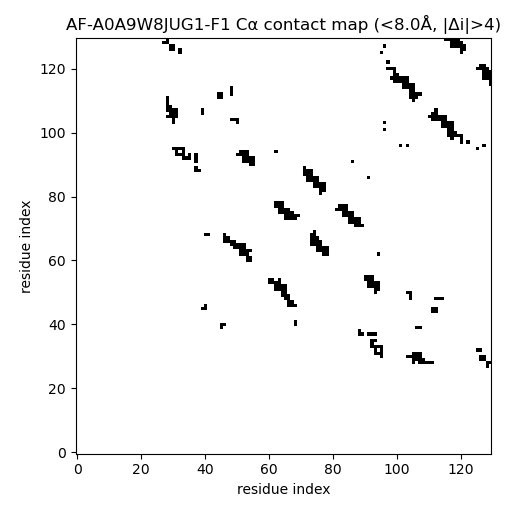 736 O O . PRO A 1 94 ? -1.374 5.465 -4.268 1.00 84.44 94 PRO A O 1
ATOM 739 N N . VAL A 1 95 ? 0.104 4.523 -2.874 1.00 82.19 95 VAL A N 1
ATOM 740 C CA . VAL A 1 95 ? 1.265 5.185 -3.482 1.00 82.19 95 VAL A CA 1
ATOM 741 C C . VAL A 1 95 ? 1.751 4.329 -4.642 1.00 82.19 95 VAL A C 1
ATOM 743 O O . VAL A 1 95 ? 2.151 3.181 -4.434 1.00 82.19 95 VAL A O 1
ATOM 746 N N . VAL A 1 96 ? 1.740 4.895 -5.849 1.00 78.62 96 VAL A N 1
ATOM 747 C CA . VAL A 1 96 ? 2.448 4.305 -6.986 1.00 78.62 96 VAL A CA 1
ATOM 748 C C . VAL A 1 96 ? 3.935 4.587 -6.780 1.00 78.62 96 VAL A C 1
ATOM 750 O O . VAL A 1 96 ? 4.318 5.752 -6.674 1.00 78.62 96 VAL A O 1
ATOM 753 N N . PRO A 1 97 ? 4.775 3.557 -6.656 1.00 77.81 97 PRO A N 1
ATOM 754 C CA . PRO A 1 97 ? 6.198 3.763 -6.512 1.00 77.81 97 PRO A CA 1
ATOM 755 C C . PRO A 1 97 ? 6.791 4.268 -7.831 1.00 77.81 97 PRO A C 1
ATOM 757 O O . PRO A 1 97 ? 6.461 3.786 -8.913 1.00 77.81 97 PRO A O 1
ATOM 760 N N . ASP A 1 98 ? 7.688 5.238 -7.733 1.00 79.06 98 ASP A N 1
ATOM 761 C CA . ASP A 1 98 ? 8.277 5.949 -8.871 1.00 79.06 98 ASP A CA 1
ATOM 762 C C . ASP A 1 98 ? 9.805 5.798 -8.937 1.00 79.06 98 ASP A C 1
ATOM 764 O O . ASP A 1 98 ? 10.457 6.282 -9.869 1.00 79.06 98 ASP A O 1
ATOM 768 N N . THR A 1 99 ? 10.378 5.102 -7.954 1.00 82.12 99 THR A N 1
ATOM 769 C CA . THR A 1 99 ? 11.814 5.037 -7.719 1.00 82.12 99 THR A CA 1
ATOM 770 C C . THR A 1 99 ? 12.335 3.612 -7.906 1.00 82.12 99 THR A C 1
ATOM 772 O O . THR A 1 99 ? 11.919 2.664 -7.237 1.00 82.12 99 THR A O 1
ATOM 775 N N . ILE A 1 100 ? 13.312 3.449 -8.803 1.00 84.69 100 ILE A N 1
ATOM 776 C CA . ILE A 1 100 ? 14.008 2.170 -8.992 1.00 84.69 100 ILE A CA 1
ATOM 777 C C . ILE A 1 100 ? 14.746 1.790 -7.705 1.00 84.69 100 ILE A C 1
ATOM 779 O O . ILE A 1 100 ? 15.434 2.600 -7.086 1.00 84.69 100 ILE A O 1
ATOM 783 N N . GLY A 1 101 ? 14.637 0.521 -7.321 1.00 82.81 101 GLY A N 1
ATOM 784 C CA . GLY A 1 101 ? 15.264 -0.026 -6.127 1.00 82.81 101 GLY A CA 1
ATOM 785 C C . GLY A 1 101 ? 14.433 0.115 -4.854 1.00 82.81 101 GLY A C 1
ATOM 786 O O . GLY A 1 101 ? 14.833 -0.474 -3.848 1.00 82.81 101 GLY A O 1
ATOM 787 N N . GLU A 1 102 ? 13.301 0.823 -4.895 1.00 84.06 102 GLU A N 1
ATOM 788 C CA . GLU A 1 102 ? 12.320 0.870 -3.811 1.00 84.06 102 GLU A CA 1
ATOM 789 C C . GLU A 1 102 ? 11.614 -0.485 -3.638 1.00 84.06 102 GLU A C 1
ATOM 791 O O . GLU A 1 102 ? 11.456 -1.254 -4.587 1.00 84.06 102 GLU A O 1
ATOM 796 N N . PHE A 1 103 ? 11.190 -0.791 -2.409 1.00 83.44 103 PHE A N 1
ATOM 797 C CA . PHE A 1 103 ? 10.339 -1.943 -2.129 1.00 83.44 103 PHE A CA 1
ATOM 798 C C . PHE A 1 103 ? 8.862 -1.563 -2.219 1.00 83.44 103 PHE A C 1
ATOM 800 O O . PHE A 1 103 ? 8.429 -0.609 -1.575 1.00 83.44 103 PHE A O 1
ATOM 807 N N . SER A 1 104 ? 8.085 -2.354 -2.953 1.00 83.31 104 SER A N 1
ATOM 808 C CA . SER A 1 104 ? 6.643 -2.173 -3.091 1.00 83.31 104 SER A CA 1
ATOM 809 C C . SER A 1 104 ? 5.886 -3.477 -2.882 1.00 83.31 104 SER A C 1
ATOM 811 O O . SER A 1 104 ? 6.430 -4.573 -3.033 1.00 83.31 104 SER A O 1
ATOM 813 N N . THR A 1 105 ? 4.621 -3.339 -2.503 1.00 84.38 105 THR A N 1
ATOM 814 C CA . THR A 1 105 ? 3.708 -4.449 -2.251 1.00 84.38 105 THR A CA 1
ATOM 815 C C . THR A 1 105 ? 2.801 -4.652 -3.452 1.00 84.38 105 THR A C 1
ATOM 817 O O . THR A 1 105 ? 2.154 -3.717 -3.920 1.00 84.38 105 THR A O 1
ATOM 820 N N . VAL A 1 106 ? 2.696 -5.895 -3.908 1.00 81.50 106 VAL A N 1
ATOM 821 C CA . VAL A 1 106 ? 1.754 -6.277 -4.962 1.00 81.50 106 VAL A CA 1
ATOM 822 C C . VAL A 1 106 ? 0.342 -6.295 -4.392 1.00 81.50 106 VAL A C 1
ATOM 824 O O . VAL A 1 106 ? 0.093 -6.955 -3.382 1.00 81.50 106 VAL A O 1
ATOM 827 N N . THR A 1 107 ? -0.592 -5.599 -5.037 1.00 79.31 107 THR A N 1
ATOM 828 C CA . THR A 1 107 ? -1.967 -5.440 -4.532 1.00 79.31 107 THR A CA 1
ATOM 829 C C . THR A 1 107 ? -2.965 -6.409 -5.158 1.00 79.31 107 THR A C 1
ATOM 831 O O . THR A 1 107 ? -4.028 -6.636 -4.586 1.00 79.31 107 THR A O 1
ATOM 834 N N . ASN A 1 108 ? -2.640 -7.031 -6.296 1.00 76.50 108 ASN A N 1
ATOM 835 C CA . ASN A 1 108 ? -3.544 -7.934 -7.007 1.00 76.50 108 ASN A CA 1
ATOM 836 C C . ASN A 1 108 ? -2.864 -9.224 -7.507 1.00 76.50 108 ASN A C 1
ATOM 838 O O . ASN A 1 108 ? -1.649 -9.406 -7.446 1.00 76.50 108 ASN A O 1
ATOM 842 N N . GLY A 1 109 ? -3.683 -10.152 -8.006 1.00 78.38 109 GLY A N 1
ATOM 843 C CA . GLY A 1 109 ? -3.204 -11.384 -8.626 1.00 78.38 109 GLY A CA 1
ATOM 844 C C . GLY A 1 109 ? -2.638 -12.421 -7.638 1.00 78.38 109 GLY A C 1
ATOM 845 O O . GLY A 1 109 ? -2.852 -12.336 -6.421 1.00 78.38 109 GLY A O 1
ATOM 846 N N . PRO A 1 110 ? -1.928 -13.441 -8.153 1.00 79.44 110 PRO A N 1
ATOM 847 C CA . PRO A 1 110 ? -1.426 -14.558 -7.347 1.00 79.44 110 PRO A CA 1
ATOM 848 C C . PRO A 1 110 ? -0.327 -14.142 -6.360 1.00 79.44 110 PRO A C 1
ATOM 850 O O . PRO A 1 110 ? -0.106 -14.818 -5.358 1.00 79.44 110 PRO A O 1
ATOM 853 N N . LEU A 1 111 ? 0.342 -13.016 -6.621 1.00 82.19 111 LEU A N 1
ATOM 854 C CA . LEU A 1 111 ? 1.423 -12.482 -5.795 1.00 82.19 111 LEU A CA 1
ATOM 855 C C . LEU A 1 111 ? 0.960 -11.388 -4.820 1.00 82.19 111 LEU A C 1
ATOM 857 O O . LEU A 1 111 ? 1.799 -10.802 -4.142 1.00 82.19 111 LEU A O 1
ATOM 861 N N . ALA A 1 112 ? -0.345 -11.118 -4.712 1.00 82.75 112 ALA A N 1
ATOM 862 C CA . ALA A 1 112 ? -0.860 -10.112 -3.786 1.00 82.75 112 ALA A CA 1
ATOM 863 C C . ALA A 1 112 ? -0.387 -10.340 -2.336 1.00 82.75 112 ALA A C 1
ATOM 865 O O . ALA A 1 112 ? -0.367 -11.467 -1.832 1.00 82.75 112 ALA A O 1
ATOM 866 N N . GLY A 1 113 ? 0.026 -9.250 -1.688 1.00 79.06 113 GLY A N 1
ATOM 867 C CA . GLY A 1 113 ? 0.625 -9.230 -0.352 1.00 79.06 113 GLY A CA 1
ATOM 868 C C . GLY A 1 113 ? 2.130 -9.524 -0.322 1.00 79.06 113 GLY A C 1
ATOM 869 O O . GLY A 1 113 ? 2.753 -9.434 0.735 1.00 79.06 113 GLY A O 1
ATOM 870 N N . LYS A 1 114 ? 2.759 -9.869 -1.453 1.00 84.81 114 LYS A N 1
ATOM 871 C CA . LYS A 1 114 ? 4.220 -10.023 -1.532 1.00 84.81 114 LYS A CA 1
ATOM 872 C C . LYS A 1 114 ? 4.900 -8.673 -1.752 1.00 84.81 114 LYS A C 1
ATOM 874 O O . LYS A 1 114 ? 4.377 -7.808 -2.450 1.00 84.81 114 LYS A O 1
ATOM 879 N N . ILE A 1 115 ? 6.093 -8.539 -1.175 1.00 83.75 115 ILE A N 1
ATOM 880 C CA . ILE A 1 115 ? 6.956 -7.364 -1.310 1.00 83.75 115 ILE A CA 1
ATOM 881 C C . ILE A 1 115 ? 8.050 -7.678 -2.328 1.00 83.75 115 ILE A C 1
ATOM 883 O O . ILE A 1 115 ? 8.700 -8.720 -2.237 1.00 83.75 115 ILE A O 1
ATOM 887 N N . PHE A 1 116 ? 8.280 -6.760 -3.258 1.00 84.62 116 PHE A N 1
ATOM 888 C CA . PHE A 1 116 ? 9.313 -6.867 -4.280 1.00 84.62 116 PHE A CA 1
ATOM 889 C C . PHE A 1 116 ? 10.117 -5.581 -4.377 1.00 84.62 116 PHE A C 1
ATOM 891 O O . PHE A 1 116 ? 9.625 -4.502 -4.056 1.00 84.62 116 PHE A O 1
ATOM 898 N N . ARG A 1 117 ? 11.361 -5.710 -4.835 1.00 86.00 117 ARG A N 1
ATOM 899 C CA . ARG A 1 117 ? 12.216 -4.570 -5.152 1.00 86.00 117 ARG A CA 1
ATOM 900 C C . ARG A 1 117 ? 11.997 -4.180 -6.607 1.00 86.00 117 ARG A C 1
ATOM 902 O O . ARG A 1 117 ? 12.186 -5.009 -7.486 1.00 86.00 117 ARG A O 1
ATOM 909 N N . ILE A 1 118 ? 11.651 -2.926 -6.850 1.00 83.56 118 ILE A N 1
ATOM 910 C CA . ILE A 1 118 ? 11.365 -2.419 -8.189 1.00 83.56 118 ILE A CA 1
ATOM 911 C C . ILE A 1 118 ? 12.644 -2.385 -9.012 1.00 83.56 118 ILE A C 1
ATOM 913 O O . ILE A 1 118 ? 13.652 -1.816 -8.583 1.00 83.56 118 ILE A O 1
ATOM 917 N N . ARG A 1 119 ? 12.595 -2.977 -10.205 1.00 81.62 119 ARG A N 1
ATOM 918 C CA . ARG A 1 119 ? 13.729 -3.012 -11.138 1.00 81.62 119 ARG A CA 1
ATOM 919 C C . ARG A 1 119 ? 13.621 -1.939 -12.205 1.00 81.62 119 ARG A C 1
ATOM 921 O O . ARG A 1 119 ? 14.622 -1.318 -12.547 1.00 81.62 119 ARG A O 1
ATOM 928 N N . THR A 1 120 ? 12.413 -1.719 -12.707 1.00 78.88 120 THR A N 1
ATOM 929 C CA . THR A 1 120 ? 12.121 -0.731 -13.745 1.00 78.88 120 THR A CA 1
ATOM 930 C C . THR A 1 120 ? 10.799 -0.045 -13.447 1.00 78.88 120 THR A C 1
ATOM 932 O O . THR A 1 120 ? 9.876 -0.668 -12.923 1.00 78.88 120 THR A O 1
ATOM 935 N N . VAL A 1 121 ? 10.718 1.235 -13.800 1.00 79.19 121 VAL A N 1
ATOM 936 C CA . VAL A 1 121 ? 9.504 2.050 -13.714 1.00 79.19 121 VAL A CA 1
ATOM 937 C C . VAL A 1 121 ? 9.192 2.532 -15.120 1.00 79.19 121 VAL A C 1
ATOM 939 O O . VAL A 1 121 ? 10.018 3.213 -15.728 1.00 79.19 121 VAL A O 1
ATOM 942 N N . ASP A 1 122 ? 8.019 2.172 -15.622 1.00 76.94 122 ASP A N 1
ATOM 943 C CA . ASP A 1 122 ? 7.452 2.768 -16.820 1.00 76.94 122 ASP A CA 1
ATOM 944 C C . ASP A 1 122 ? 6.624 3.985 -16.400 1.00 76.94 122 ASP A C 1
ATOM 946 O O . ASP A 1 122 ? 5.615 3.871 -15.699 1.00 76.94 122 ASP A O 1
ATOM 950 N N . LYS A 1 123 ? 7.082 5.176 -16.789 1.00 70.94 123 LYS A N 1
ATOM 951 C CA . LYS A 1 123 ? 6.415 6.433 -16.434 1.00 70.94 123 LYS A CA 1
ATOM 952 C C . LYS A 1 123 ? 5.220 6.743 -17.331 1.00 70.94 123 LYS A C 1
ATOM 954 O O . LYS A 1 123 ? 4.347 7.490 -16.894 1.00 70.94 123 LYS A O 1
ATOM 959 N N . GLU A 1 124 ? 5.188 6.203 -18.547 1.00 70.75 124 GLU A N 1
ATOM 960 C CA . GLU A 1 124 ? 4.093 6.417 -19.495 1.00 70.75 124 GLU A CA 1
ATOM 961 C C . GLU A 1 124 ? 2.895 5.553 -19.105 1.00 70.75 124 GLU A C 1
ATOM 963 O O . GLU A 1 124 ? 1.783 6.059 -18.965 1.00 70.75 124 GLU A O 1
ATOM 968 N N . GLU A 1 125 ? 3.139 4.276 -18.811 1.00 64.31 125 GLU A N 1
ATOM 969 C CA . GLU A 1 125 ? 2.097 3.345 -18.366 1.00 64.31 125 GLU A CA 1
ATOM 970 C C . GLU A 1 125 ? 1.835 3.399 -16.855 1.00 64.31 125 GLU A C 1
ATOM 972 O O . GLU A 1 125 ? 0.923 2.736 -16.353 1.00 64.31 125 GLU A O 1
ATOM 977 N N . ARG A 1 126 ? 2.637 4.179 -16.114 1.00 64.44 126 ARG A N 1
ATOM 978 C CA . ARG A 1 126 ? 2.630 4.244 -14.640 1.00 64.44 126 ARG A CA 1
ATOM 979 C C . ARG A 1 126 ? 2.663 2.847 -14.016 1.00 64.44 126 ARG A C 1
ATOM 981 O O . ARG A 1 126 ? 1.951 2.551 -13.054 1.00 64.44 126 ARG A O 1
ATOM 988 N N . SER A 1 127 ? 3.485 1.984 -14.598 1.00 61.75 127 SER A N 1
ATOM 989 C CA . SER A 1 127 ? 3.639 0.589 -14.216 1.00 61.75 127 SER A CA 1
ATOM 990 C C . SER A 1 127 ? 5.057 0.354 -13.692 1.00 61.75 127 SER A C 1
ATOM 992 O O . SER A 1 127 ? 5.982 1.130 -13.950 1.00 61.75 127 SER A O 1
ATOM 994 N N . CYS A 1 128 ? 5.262 -0.691 -12.891 1.00 61.91 128 CYS A N 1
ATOM 995 C CA . CYS A 1 128 ? 6.618 -1.084 -12.510 1.00 61.91 128 CYS A CA 1
ATOM 996 C C . CYS A 1 128 ? 6.783 -2.594 -12.593 1.00 61.91 128 CYS A C 1
ATOM 998 O O . CYS A 1 128 ? 5.856 -3.356 -12.306 1.00 61.91 128 CYS A O 1
ATOM 1000 N N . CYS A 1 129 ? 7.988 -3.013 -12.968 1.00 65.00 129 CYS A N 1
ATOM 1001 C CA . CYS A 1 129 ? 8.345 -4.420 -13.071 1.00 65.00 129 CYS A CA 1
ATOM 1002 C C . CYS A 1 129 ? 9.191 -4.837 -11.864 1.00 65.00 129 CYS A C 1
ATOM 1004 O O . CYS A 1 129 ? 10.038 -4.079 -11.367 1.00 65.00 129 CYS A O 1
ATOM 1006 N N . LEU A 1 130 ? 8.929 -6.059 -11.401 1.00 61.62 130 LEU A N 1
ATOM 1007 C CA . LEU A 1 130 ? 9.482 -6.665 -10.186 1.00 61.62 130 LEU A CA 1
ATOM 1008 C C . LEU A 1 130 ? 10.746 -7.496 -10.464 1.00 61.62 130 LEU A C 1
ATOM 1010 O O . LEU A 1 130 ? 10.887 -8.020 -11.589 1.00 61.62 130 LEU A O 1
#

Foldseek 3Di:
DDDDDDDDDPPDDDDDDPPPPDPPQDDALWADDFPDQLCLLVDPLQQPAWFWKFFAPDPDGATWTFHHDDDQWTWTARPVVRDIDIDGSVRMTGDLDDDQQDWHARSDDPRHSDIDGFHDADPVVSTTGD

Secondary structure (DSSP, 8-state):
--PPP--------PPPP------------PPPPTT--GGGGGSGGGTT---EEEETT-SS--PEEEEEEETTEEEEEETTTTEEEEEEGGGEEEPPP-STT-EEE--SSTTTT-EEE--EEETTTTEEE-

Solvent-accessible surface area (backbone atoms only — not comparable to full-atom values): 8162 Å² total; per-residue (Å²): 142,82,84,86,77,86,82,81,77,84,87,68,80,86,74,78,80,78,71,80,71,68,78,77,75,70,76,81,56,47,54,56,55,81,87,56,81,61,65,55,61,72,39,76,61,36,56,83,35,78,38,53,29,32,58,62,95,46,96,70,83,53,67,25,35,46,57,42,64,57,92,66,34,29,37,27,34,36,69,85,79,73,39,77,47,77,44,50,44,89,46,46,32,63,59,64,83,82,56,70,66,42,76,46,49,24,59,38,76,96,54,37,42,39,76,40,54,28,68,44,65,42,78,87,78,62,42,53,44,107

Mean predicted aligned error: 13.68 Å

Organism: NCBI:txid84603

Sequence (130 aa):
MASQTPAWDPSSRTPAPSSLGLPSMVSAASIPTEDRDMSWLKDPRFARVRAKLLEKNTVNWKPLEFVSVSGDQVRVKDLQLLRERVIDIANLQPVVPDTIGEFSTVTNGPLAGKIFRIRTVDKEERSCCL

Nearest PDB structures (foldseek):
  1kk7-assembly1_A  TM=7.012E-01  e=6.604E-02  Argopecten irradians
  1dfk-assembly1_A  TM=6.107E-01  e=3.138E-02  Argopecten irradians
  7mf3-assembly1_A  TM=7.198E-01  e=1.084E-01  Gallus gallus
  2otg-assembly1_A  TM=5.887E-01  e=5.153E-02  Placopecten magellanicus
  1sr6-assembly1_A  TM=6.257E-01  e=1.228E-01  Argopecten irradians